Protein AF-A0A2A4M844-F1 (afdb_monomer_lite)

Sequence (176 aa):
MSLEDKLYPLLSLYDRLPQGARNFIGAAYRRLPRRIRHGRAYGEFRELAEASPSWSESDLREYQLRELRRTLVNAASYCPCYSRSFAKAGFRPDAMMSLDDFAGCPSLTKQDMQQHFNDLTSTGIADSQKLYITTGGSTGVPVGFHLQKGVSRPKERLEWGIPLPFDEDYVTYVWF

Secondary structure (DSSP, 8-state):
--HHHHHGGGHHHHHTS-HHHHHHHHHHHHHS-HHHHH-HHHHHHHHHHHHGGG--HHHHHHHHHHHHHHHHHHHHHH-HHHHHHHHHHT--GGG--SSGGGGGSPP--HHHHHHSHHHHS-TTS-GGGEEEEE---SSSPPPEEEEETTTHHHHTTS------S--TT-------

Foldseek 3Di:
DAPCVVCVVCVVVLVPDDPVVVVVVVVVLVPDDPCNHLHVQLVVLVVQQVCVVVDDPVRLQVVLLVVQLVLLVQQLVFAQVSVVQCVVLVNDSPPDPGPVSCVSRDDDDLVCQAVRVVSSAGPVDDPVQWDWDWDDDDPDDIGIHTAGPSNPVSNVVDDHDRDNPADPVDDDPSGD

pLDDT: mean 76.5, std 17.98, range [25.09, 96.25]

Radius of gyration: 19.44 Å; chains: 1; bounding box: 52×31×50 Å

Structure (mmCIF, N/CA/C/O backbone):
data_AF-A0A2A4M844-F1
#
_entry.id   AF-A0A2A4M844-F1
#
loop_
_atom_site.group_PDB
_atom_site.id
_atom_site.type_symbol
_atom_site.label_atom_id
_atom_site.label_alt_id
_atom_site.label_comp_id
_atom_site.label_asym_id
_atom_site.label_entity_id
_atom_site.label_seq_id
_atom_site.pdbx_PDB_ins_code
_atom_site.Cartn_x
_atom_site.Cartn_y
_atom_site.Cartn_z
_atom_site.occupancy
_atom_site.B_iso_or_equiv
_atom_site.auth_seq_id
_atom_site.auth_comp_id
_atom_site.auth_asym_id
_atom_site.auth_atom_id
_atom_site.pdbx_PDB_model_num
ATOM 1 N N . MET A 1 1 ? 6.116 -9.770 -10.777 1.00 54.16 1 MET A N 1
ATOM 2 C CA . MET A 1 1 ? 7.499 -9.250 -10.784 1.00 54.16 1 MET A CA 1
ATOM 3 C C . MET A 1 1 ? 7.686 -8.433 -12.049 1.00 54.16 1 MET A C 1
ATOM 5 O O . MET A 1 1 ? 7.393 -8.956 -13.123 1.00 54.16 1 MET A O 1
ATOM 9 N N . SER A 1 2 ? 8.060 -7.161 -11.919 1.00 62.81 2 SER A N 1
ATOM 10 C CA . SER A 1 2 ? 8.261 -6.274 -13.068 1.00 62.81 2 SER A CA 1
ATOM 11 C C . SER A 1 2 ? 9.518 -6.684 -13.842 1.00 62.81 2 SER A C 1
ATOM 13 O O . SER A 1 2 ? 10.437 -7.276 -13.271 1.00 62.81 2 SER A O 1
ATOM 15 N N . LEU A 1 3 ? 9.581 -6.378 -15.140 1.00 65.44 3 LEU A N 1
ATOM 16 C CA . LEU A 1 3 ? 10.804 -6.567 -15.925 1.00 65.44 3 LEU A CA 1
ATOM 17 C C . LEU A 1 3 ? 11.945 -5.696 -15.367 1.00 65.44 3 LEU A C 1
ATOM 19 O O . LEU A 1 3 ? 13.096 -6.118 -15.362 1.00 65.44 3 LEU A O 1
ATOM 23 N N . GLU A 1 4 ? 11.614 -4.538 -14.797 1.00 64.50 4 GLU A N 1
ATOM 24 C CA . GLU A 1 4 ? 12.573 -3.656 -14.124 1.00 64.50 4 GLU A CA 1
ATOM 25 C C . GLU A 1 4 ? 13.205 -4.305 -12.885 1.00 64.50 4 GLU A C 1
ATOM 27 O O . GLU A 1 4 ? 14.415 -4.203 -12.705 1.00 64.50 4 GLU A O 1
ATOM 32 N N . ASP A 1 5 ? 12.432 -5.049 -12.082 1.00 64.94 5 ASP A N 1
ATOM 33 C CA . ASP A 1 5 ? 12.955 -5.740 -10.891 1.00 64.94 5 ASP A CA 1
ATOM 34 C C . ASP A 1 5 ? 13.992 -6.813 -11.274 1.00 64.94 5 ASP A C 1
ATOM 36 O O . ASP A 1 5 ? 14.943 -7.060 -10.536 1.00 64.94 5 ASP A O 1
ATOM 40 N N . LYS A 1 6 ? 13.821 -7.440 -12.448 1.00 68.50 6 LYS A N 1
ATOM 41 C CA . LYS A 1 6 ? 14.745 -8.452 -12.983 1.00 68.50 6 LYS A CA 1
ATOM 42 C C . LYS A 1 6 ? 15.998 -7.846 -13.607 1.00 68.50 6 LYS A C 1
ATOM 44 O O . LYS A 1 6 ? 17.049 -8.476 -13.583 1.00 68.50 6 LYS A O 1
ATOM 49 N N . LEU A 1 7 ? 15.881 -6.655 -14.191 1.00 69.81 7 LEU A N 1
ATOM 50 C CA . LEU A 1 7 ? 16.996 -5.965 -14.839 1.00 69.81 7 LEU A CA 1
ATOM 51 C C . LEU A 1 7 ? 17.823 -5.120 -13.864 1.00 69.81 7 LEU A C 1
ATOM 53 O O . LEU A 1 7 ? 18.971 -4.818 -14.172 1.00 69.81 7 LEU A O 1
ATOM 57 N N . TYR A 1 8 ? 17.285 -4.773 -12.691 1.00 68.88 8 TYR A N 1
ATOM 58 C CA . TYR A 1 8 ? 17.979 -3.951 -11.695 1.00 68.88 8 TYR A CA 1
ATOM 59 C C . TYR A 1 8 ? 19.382 -4.468 -11.308 1.00 68.88 8 TYR A C 1
ATOM 61 O O . TYR A 1 8 ? 20.312 -3.663 -11.286 1.00 68.88 8 TYR A O 1
ATOM 69 N N . PRO A 1 9 ? 19.614 -5.781 -11.094 1.00 74.25 9 PRO A N 1
ATOM 70 C CA . PRO A 1 9 ? 20.959 -6.298 -10.815 1.00 74.25 9 PRO A CA 1
ATOM 71 C C . PRO A 1 9 ? 21.967 -6.081 -11.956 1.00 74.25 9 PRO A C 1
ATOM 73 O O . PRO A 1 9 ? 23.172 -6.090 -11.723 1.00 74.25 9 PRO A O 1
ATOM 76 N N . LEU A 1 10 ? 21.488 -5.880 -13.188 1.00 75.38 10 LEU A N 1
ATOM 77 C CA . LEU A 1 10 ? 22.305 -5.659 -14.384 1.00 75.38 10 LEU A CA 1
ATOM 78 C C . LEU A 1 10 ? 22.546 -4.170 -14.673 1.00 75.38 10 LEU A C 1
ATOM 80 O O . LEU A 1 10 ? 23.213 -3.844 -15.656 1.00 75.38 10 LEU A O 1
ATOM 84 N N . LEU A 1 11 ? 22.031 -3.262 -13.838 1.00 73.62 11 LEU A N 1
ATOM 85 C CA . LEU A 1 11 ? 22.146 -1.818 -14.052 1.00 73.62 11 LEU A CA 1
ATOM 86 C C . LEU A 1 11 ? 23.613 -1.368 -14.122 1.00 73.62 11 LEU A C 1
ATOM 88 O O . LEU A 1 11 ? 24.000 -0.647 -15.035 1.00 73.62 11 LEU A O 1
ATOM 92 N N . SER A 1 12 ? 24.457 -1.904 -13.238 1.00 73.31 12 SER A N 1
ATOM 93 C CA . SER A 1 12 ? 25.895 -1.609 -13.215 1.00 73.31 12 SER A CA 1
ATOM 94 C C . SER A 1 12 ? 26.631 -2.068 -14.479 1.00 73.31 12 SER A C 1
ATOM 96 O O . SER A 1 12 ? 27.645 -1.479 -14.853 1.00 73.31 12 SER A O 1
ATOM 98 N N . LEU A 1 13 ? 26.129 -3.108 -15.152 1.00 76.00 13 LEU A N 1
ATOM 99 C CA . LEU A 1 13 ? 26.657 -3.579 -16.429 1.00 76.00 13 LEU A CA 1
ATOM 100 C C . LEU A 1 13 ? 26.171 -2.691 -17.579 1.00 76.00 13 LEU A C 1
ATOM 102 O O . LEU A 1 13 ? 26.962 -2.352 -18.454 1.00 76.00 13 LEU A O 1
ATOM 106 N N . TYR A 1 14 ? 24.902 -2.274 -17.550 1.00 74.56 14 TYR A N 1
ATOM 107 C CA . TYR A 1 14 ? 24.332 -1.328 -18.511 1.00 74.56 14 TYR A CA 1
ATOM 108 C C . TYR A 1 14 ? 25.058 0.025 -18.492 1.00 74.56 14 TYR A C 1
ATOM 110 O O . TYR A 1 14 ? 25.370 0.569 -19.553 1.00 74.56 14 TYR A O 1
ATOM 118 N N . ASP A 1 15 ? 25.395 0.539 -17.309 1.00 74.75 15 ASP A N 1
ATOM 119 C CA . ASP A 1 15 ? 26.059 1.839 -17.161 1.00 74.75 15 ASP A CA 1
ATOM 120 C C . ASP A 1 15 ? 27.475 1.863 -17.747 1.00 74.75 15 ASP A C 1
ATOM 122 O O . ASP A 1 15 ? 27.944 2.917 -18.182 1.00 74.75 15 ASP A O 1
ATOM 126 N N . ARG A 1 16 ? 28.128 0.697 -17.825 1.00 85.94 16 ARG A N 1
ATOM 127 C CA . ARG A 1 16 ? 29.465 0.515 -18.412 1.00 85.94 16 ARG A CA 1
ATOM 128 C C . ARG A 1 16 ? 29.454 0.399 -19.939 1.00 85.94 16 ARG A C 1
ATOM 130 O O . ARG A 1 16 ? 30.521 0.379 -20.547 1.00 85.94 16 ARG A O 1
ATOM 137 N N . LEU A 1 17 ? 28.283 0.297 -20.571 1.00 81.94 17 LEU A N 1
ATOM 138 C CA . LEU A 1 17 ? 28.188 0.153 -22.022 1.00 81.94 17 LEU A CA 1
ATOM 139 C C . LEU A 1 17 ? 28.458 1.481 -22.754 1.00 81.94 17 LEU A C 1
ATOM 141 O O . LEU A 1 17 ? 28.050 2.546 -22.281 1.00 81.94 17 LEU A O 1
ATOM 145 N N . PRO A 1 18 ? 29.055 1.435 -23.963 1.00 90.62 18 PRO A N 1
ATOM 146 C CA . PRO A 1 18 ? 29.170 2.603 -24.831 1.00 90.62 18 PRO A CA 1
ATOM 147 C C . PRO A 1 18 ? 27.806 3.243 -25.125 1.00 90.62 18 PRO A C 1
ATOM 149 O O . PRO A 1 18 ? 26.787 2.553 -25.224 1.00 90.62 18 PRO A O 1
ATOM 152 N N . GLN A 1 19 ? 27.781 4.561 -25.353 1.00 77.25 19 GLN A N 1
ATOM 153 C CA . GLN A 1 19 ? 26.535 5.318 -25.542 1.00 77.25 19 GLN A CA 1
ATOM 154 C C . GLN A 1 19 ? 25.629 4.742 -26.645 1.00 77.25 19 GLN A C 1
ATOM 156 O O . GLN A 1 19 ? 24.413 4.694 -26.471 1.00 77.25 19 GLN A O 1
ATOM 161 N N . GLY A 1 20 ? 26.201 4.256 -27.752 1.00 80.31 20 GLY A N 1
ATOM 162 C CA . GLY A 1 20 ? 25.438 3.634 -28.840 1.00 80.31 20 GLY A CA 1
ATOM 163 C C . GLY A 1 20 ? 24.689 2.369 -28.407 1.00 80.31 20 GLY A C 1
ATOM 164 O O . GLY A 1 20 ? 23.512 2.208 -28.731 1.00 80.31 20 GLY A O 1
ATOM 165 N N . ALA A 1 21 ? 25.329 1.517 -27.602 1.00 76.94 21 ALA A N 1
ATOM 166 C CA . ALA A 1 21 ? 24.709 0.312 -27.057 1.00 76.94 21 ALA A CA 1
ATOM 167 C C . ALA A 1 21 ? 23.598 0.657 -26.052 1.00 76.94 21 ALA A C 1
ATOM 169 O O . ALA A 1 21 ? 22.510 0.086 -26.124 1.00 76.94 21 ALA A O 1
ATOM 170 N N . ARG A 1 22 ? 23.816 1.657 -25.184 1.00 70.12 22 ARG A N 1
ATOM 171 C CA . ARG A 1 22 ? 22.774 2.167 -24.272 1.00 70.12 22 ARG A CA 1
ATOM 172 C C . ARG A 1 22 ? 21.563 2.709 -25.034 1.00 70.12 22 ARG A C 1
ATOM 174 O O . ARG A 1 22 ? 20.428 2.365 -24.714 1.00 70.12 22 ARG A O 1
ATOM 181 N N . ASN A 1 23 ? 21.795 3.483 -26.095 1.00 72.12 23 ASN A N 1
ATOM 182 C CA . ASN A 1 23 ? 20.732 4.022 -26.945 1.00 72.12 23 ASN A CA 1
ATOM 183 C C . ASN A 1 23 ? 19.937 2.912 -27.648 1.00 72.12 23 ASN A C 1
ATOM 185 O O . ASN A 1 23 ? 18.708 2.983 -27.702 1.00 72.12 23 ASN A O 1
ATOM 189 N N . PHE A 1 24 ? 20.619 1.880 -28.152 1.00 76.19 24 PHE A N 1
ATOM 190 C CA . PHE A 1 24 ? 19.984 0.728 -28.789 1.00 76.19 24 PHE A CA 1
ATOM 191 C C . PHE A 1 24 ? 19.127 -0.072 -27.801 1.00 76.19 24 PHE A C 1
ATOM 193 O O . PHE A 1 24 ? 17.949 -0.315 -28.067 1.00 76.19 24 PHE A O 1
ATOM 200 N N . ILE A 1 25 ? 19.678 -0.406 -26.629 1.00 73.69 25 ILE A N 1
ATOM 201 C CA . ILE A 1 25 ? 18.956 -1.113 -25.561 1.00 73.69 25 ILE A CA 1
ATOM 202 C C . ILE A 1 25 ? 17.749 -0.290 -25.101 1.00 73.69 25 ILE A C 1
ATOM 204 O O . ILE A 1 25 ? 16.644 -0.821 -25.010 1.00 73.69 25 ILE A O 1
ATOM 208 N N . GLY A 1 26 ? 17.916 1.018 -24.889 1.00 71.62 26 GLY A N 1
ATOM 209 C CA . GLY A 1 26 ? 16.819 1.918 -24.533 1.00 71.62 26 GLY A CA 1
ATOM 210 C C . GLY A 1 26 ? 15.735 1.993 -25.615 1.00 71.62 26 GLY A C 1
ATOM 211 O O . GLY A 1 26 ? 14.543 1.980 -25.306 1.00 71.62 26 GLY A O 1
ATOM 212 N N . ALA A 1 27 ? 16.116 2.020 -26.895 1.00 70.50 27 ALA A N 1
ATOM 213 C CA . ALA A 1 27 ? 15.171 2.002 -28.010 1.00 70.50 27 ALA A CA 1
ATOM 214 C C . ALA A 1 27 ? 14.405 0.673 -28.107 1.00 70.50 27 ALA A C 1
ATOM 216 O O . ALA A 1 27 ? 13.193 0.686 -28.324 1.00 70.50 27 ALA A O 1
ATOM 217 N N . ALA A 1 28 ? 15.079 -0.460 -27.902 1.00 73.62 28 ALA A N 1
ATOM 218 C CA . ALA A 1 28 ? 14.447 -1.775 -27.838 1.00 73.62 28 ALA A CA 1
ATOM 219 C C . ALA A 1 28 ? 13.491 -1.879 -26.635 1.00 73.62 28 ALA A C 1
ATOM 221 O O . ALA A 1 28 ? 12.338 -2.277 -26.791 1.00 73.62 28 ALA A O 1
ATOM 222 N N . TYR A 1 29 ? 13.915 -1.413 -25.458 1.00 72.31 29 TYR A N 1
ATOM 223 C CA . TYR A 1 29 ? 13.095 -1.376 -24.246 1.00 72.31 29 TYR A CA 1
ATOM 224 C C . TYR A 1 29 ? 11.822 -0.533 -24.420 1.00 72.31 29 TYR A C 1
ATOM 226 O O . TYR A 1 29 ? 10.739 -0.929 -23.977 1.00 72.31 29 TYR A O 1
ATOM 234 N N . ARG A 1 30 ? 11.912 0.607 -25.122 1.00 72.50 30 ARG A N 1
ATOM 235 C CA . ARG A 1 30 ? 10.756 1.466 -25.440 1.00 72.50 30 ARG A CA 1
ATOM 236 C C . ARG A 1 30 ? 9.716 0.788 -26.334 1.00 72.50 30 ARG A C 1
ATOM 238 O O . ARG A 1 30 ? 8.535 1.107 -26.201 1.00 72.50 30 ARG A O 1
ATOM 245 N N . ARG A 1 31 ? 10.125 -0.160 -27.183 1.00 77.31 31 ARG A N 1
ATOM 246 C CA . ARG A 1 31 ? 9.217 -0.938 -28.043 1.00 77.31 31 ARG A CA 1
ATOM 247 C C . ARG A 1 31 ? 8.480 -2.055 -27.304 1.00 77.31 31 ARG A C 1
ATOM 249 O O . ARG A 1 31 ? 7.474 -2.541 -27.811 1.00 77.31 31 ARG A O 1
ATOM 256 N N . LEU A 1 32 ? 8.937 -2.451 -26.115 1.00 71.06 32 LEU A N 1
ATOM 257 C CA . LEU A 1 32 ? 8.240 -3.464 -25.324 1.00 71.06 32 LEU A CA 1
ATOM 258 C C . LEU A 1 32 ? 6.856 -2.957 -24.872 1.00 71.06 32 LEU A C 1
ATOM 260 O O . LEU A 1 32 ? 6.759 -1.831 -24.372 1.00 71.06 32 LEU A O 1
ATOM 264 N N . PRO A 1 33 ? 5.792 -3.777 -24.981 1.00 75.94 33 PRO A N 1
ATOM 265 C CA . PRO A 1 33 ? 4.467 -3.442 -24.472 1.00 75.94 33 PRO A CA 1
ATOM 266 C C . PRO A 1 33 ? 4.492 -3.004 -23.000 1.00 75.94 33 PRO A C 1
ATOM 268 O O . PRO A 1 33 ? 5.143 -3.635 -22.164 1.00 75.94 33 PRO A O 1
ATOM 271 N N . ARG A 1 34 ? 3.715 -1.965 -22.652 1.00 66.62 34 ARG A N 1
ATOM 272 C CA . ARG A 1 34 ? 3.640 -1.418 -21.279 1.00 66.62 34 ARG A CA 1
ATOM 273 C C . ARG A 1 34 ? 3.303 -2.482 -20.224 1.00 66.62 34 ARG A C 1
ATOM 275 O O . ARG A 1 34 ? 3.863 -2.447 -19.134 1.00 66.62 34 ARG A O 1
ATOM 282 N N . ARG A 1 35 ? 2.468 -3.469 -20.576 1.00 64.25 35 ARG A N 1
ATOM 283 C CA . ARG A 1 35 ? 2.108 -4.616 -19.715 1.00 64.25 35 ARG A CA 1
ATOM 284 C C . ARG A 1 35 ? 3.323 -5.461 -19.306 1.00 64.25 35 ARG A C 1
ATOM 286 O O . ARG A 1 35 ? 3.390 -5.939 -18.181 1.00 64.25 35 ARG A O 1
ATOM 293 N N . ILE A 1 36 ? 4.298 -5.626 -20.201 1.00 67.81 36 ILE A N 1
ATOM 294 C CA . ILE A 1 36 ? 5.533 -6.377 -19.928 1.00 67.81 36 ILE A CA 1
ATOM 295 C C . ILE A 1 36 ? 6.490 -5.522 -19.094 1.00 67.81 36 ILE A C 1
ATOM 297 O O . ILE A 1 36 ? 7.126 -6.014 -18.166 1.00 67.81 36 ILE A O 1
ATOM 301 N N . ARG A 1 37 ? 6.552 -4.223 -19.398 1.00 66.81 37 ARG A N 1
ATOM 302 C CA . ARG A 1 37 ? 7.442 -3.275 -18.726 1.00 66.81 37 ARG A CA 1
ATOM 303 C C . ARG A 1 37 ? 7.076 -3.039 -17.263 1.00 66.81 37 ARG A C 1
ATOM 305 O O . ARG A 1 37 ? 7.955 -3.023 -16.414 1.00 66.81 37 ARG A O 1
ATOM 312 N N . HIS A 1 38 ? 5.790 -2.849 -16.984 1.00 65.25 38 HIS A N 1
ATOM 313 C CA . HIS A 1 38 ? 5.295 -2.439 -15.668 1.00 65.25 38 HIS A CA 1
ATOM 314 C C . HIS A 1 38 ? 4.658 -3.590 -14.874 1.00 65.25 38 HIS A C 1
ATOM 316 O O . HIS A 1 38 ? 4.305 -3.416 -13.712 1.00 65.25 38 HIS A O 1
ATOM 322 N N . GLY A 1 39 ? 4.566 -4.783 -15.468 1.00 66.50 39 GLY A N 1
ATOM 323 C CA . GLY A 1 39 ? 4.044 -5.983 -14.822 1.00 66.50 39 GLY A CA 1
ATOM 324 C C . GLY A 1 39 ? 2.519 -6.113 -14.882 1.00 66.50 39 GLY A C 1
ATOM 325 O O . GLY A 1 39 ? 1.808 -5.269 -15.425 1.00 66.50 39 GLY A O 1
ATOM 326 N N . ARG A 1 40 ? 2.016 -7.218 -14.315 1.00 65.44 40 ARG A N 1
ATOM 327 C CA . ARG A 1 40 ? 0.604 -7.632 -14.401 1.00 65.44 40 ARG A CA 1
ATOM 328 C C . ARG A 1 40 ? -0.355 -6.633 -13.740 1.00 65.44 40 ARG A C 1
ATOM 330 O O . ARG A 1 40 ? -1.373 -6.311 -14.340 1.00 65.44 40 ARG A O 1
ATOM 337 N N . ALA A 1 41 ? 0.030 -6.086 -12.586 1.00 66.75 41 ALA A N 1
ATOM 338 C CA . ALA A 1 41 ? -0.773 -5.125 -11.828 1.00 66.75 41 ALA A CA 1
ATOM 339 C C . ALA A 1 41 ? -1.004 -3.795 -12.575 1.00 66.75 41 ALA A C 1
ATOM 341 O O . ALA A 1 41 ? -2.015 -3.136 -12.366 1.00 66.75 41 ALA A O 1
ATOM 342 N N . TYR A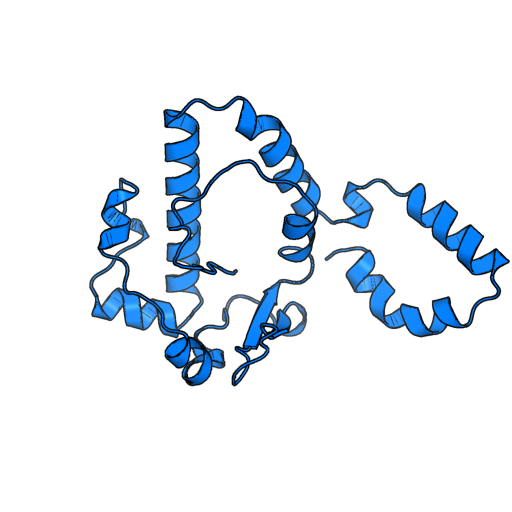 1 42 ? -0.114 -3.405 -13.499 1.00 70.06 42 TYR A N 1
ATOM 343 C CA . TYR A 1 42 ? -0.288 -2.172 -14.279 1.00 70.06 42 TYR A CA 1
ATOM 344 C C . TYR A 1 42 ? -1.551 -2.193 -15.149 1.00 70.06 42 TYR A C 1
ATOM 346 O O . TYR A 1 42 ? -2.176 -1.157 -15.345 1.00 70.06 42 TYR A O 1
ATOM 354 N N . GLY A 1 43 ? -1.923 -3.360 -15.689 1.00 71.12 43 GLY A N 1
ATOM 355 C CA . GLY A 1 43 ? -3.132 -3.485 -16.505 1.00 71.12 43 GLY A CA 1
ATOM 356 C C . GLY A 1 43 ? -4.392 -3.180 -15.701 1.00 71.12 43 GLY A C 1
ATOM 357 O O . GLY A 1 43 ? -5.205 -2.381 -16.151 1.00 71.12 43 GLY A O 1
ATOM 358 N N . GLU A 1 44 ? -4.480 -3.769 -14.508 1.00 72.75 44 GLU A N 1
ATOM 359 C CA . GLU A 1 44 ? -5.597 -3.611 -13.570 1.00 72.75 44 GLU A CA 1
ATOM 360 C C . GLU A 1 44 ? -5.724 -2.155 -13.099 1.00 72.75 44 GLU A C 1
ATOM 362 O O . GLU A 1 44 ? -6.794 -1.564 -13.208 1.00 72.75 44 GLU A O 1
ATOM 367 N N . PHE A 1 45 ? -4.623 -1.528 -12.662 1.00 72.06 45 PHE A N 1
ATOM 368 C CA . PHE A 1 45 ? -4.661 -0.128 -12.221 1.00 72.06 45 PHE A CA 1
ATOM 369 C C . PHE A 1 45 ? -4.969 0.855 -13.351 1.00 72.06 45 PHE A C 1
ATOM 371 O O . PHE A 1 45 ? -5.613 1.872 -13.115 1.00 72.06 45 PHE A O 1
ATOM 378 N N . ARG A 1 46 ? -4.516 0.573 -14.576 1.00 76.50 46 ARG A N 1
ATOM 379 C CA . ARG A 1 46 ? -4.821 1.420 -15.731 1.00 76.50 46 ARG A CA 1
ATOM 380 C C . ARG A 1 46 ? -6.302 1.355 -16.089 1.00 76.50 46 ARG A C 1
ATOM 382 O O . ARG A 1 46 ? -6.901 2.393 -16.311 1.00 76.50 46 ARG A O 1
ATOM 389 N N . GLU A 1 47 ? -6.870 0.155 -16.149 1.00 79.12 47 GLU A N 1
ATOM 390 C CA . GLU A 1 47 ? -8.296 -0.030 -16.437 1.00 79.12 47 GLU A CA 1
ATOM 391 C C . GLU A 1 47 ? -9.162 0.663 -15.382 1.00 79.12 47 GLU A C 1
ATOM 393 O O . GLU A 1 47 ? -10.101 1.375 -15.722 1.00 79.12 47 GLU A O 1
ATOM 398 N N . LEU A 1 48 ? -8.770 0.553 -14.111 1.00 79.56 48 LEU A N 1
ATOM 399 C CA . LEU A 1 48 ? -9.395 1.292 -13.024 1.00 79.56 48 LEU A CA 1
ATOM 400 C C . LEU A 1 48 ? -9.299 2.814 -13.218 1.00 79.56 48 LEU A C 1
ATOM 402 O O . LEU A 1 48 ? -10.308 3.495 -13.092 1.00 79.56 48 LEU A O 1
ATOM 406 N N . ALA A 1 49 ? -8.111 3.345 -13.526 1.00 77.44 49 ALA A N 1
ATOM 407 C CA . ALA A 1 49 ? -7.895 4.783 -13.707 1.00 77.44 49 ALA A CA 1
ATOM 408 C C . ALA A 1 49 ? -8.632 5.354 -14.932 1.00 77.44 49 ALA A C 1
ATOM 410 O O . ALA A 1 49 ? -9.054 6.505 -14.913 1.00 77.44 49 ALA A O 1
ATOM 411 N N . GLU A 1 50 ? -8.795 4.557 -15.990 1.00 80.69 50 GLU A N 1
ATOM 412 C CA . GLU A 1 50 ? -9.568 4.926 -17.180 1.00 80.69 50 GLU A CA 1
ATOM 413 C C . GLU A 1 50 ? -11.084 4.872 -16.911 1.00 80.69 50 GLU A C 1
ATOM 415 O O . GLU A 1 50 ? -11.822 5.718 -17.412 1.00 80.69 50 GLU A O 1
ATOM 420 N N . ALA A 1 51 ? -11.556 3.911 -16.108 1.00 81.81 51 ALA A N 1
ATOM 421 C CA . ALA A 1 51 ? -12.979 3.729 -15.820 1.00 81.81 51 ALA A CA 1
ATOM 422 C C . ALA A 1 51 ? -13.505 4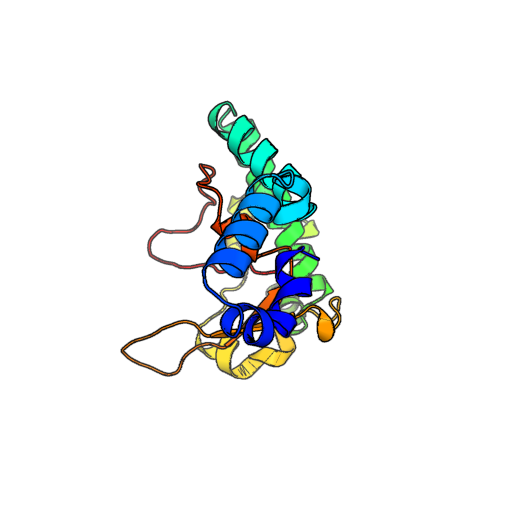.657 -14.712 1.00 81.81 51 ALA A C 1
ATOM 424 O O . ALA A 1 51 ? -14.622 5.168 -14.820 1.00 81.81 51 ALA A O 1
ATOM 425 N N . SER A 1 52 ? -12.716 4.899 -13.660 1.00 82.00 52 SER A N 1
ATOM 426 C CA . SER A 1 52 ? -13.176 5.586 -12.447 1.00 82.00 52 SER A CA 1
ATOM 427 C C . SER A 1 52 ? -13.749 6.993 -12.645 1.00 82.00 52 SER A C 1
ATOM 429 O O . SER A 1 52 ? -14.683 7.328 -11.922 1.00 82.00 52 SER A O 1
ATOM 431 N N . PRO A 1 53 ? -13.279 7.828 -13.598 1.00 84.38 53 PRO A N 1
ATOM 432 C CA . PRO A 1 53 ? -13.857 9.157 -13.812 1.00 84.38 53 PRO A CA 1
ATOM 433 C C . PRO A 1 53 ? -15.316 9.133 -14.286 1.00 84.38 53 PRO A C 1
ATOM 435 O O . PRO A 1 53 ? -15.999 10.147 -14.205 1.00 84.38 53 PRO A O 1
ATOM 438 N N . SER A 1 54 ? -15.784 7.995 -14.808 1.00 88.44 54 SER A N 1
ATOM 439 C CA . SER A 1 54 ? -17.158 7.817 -15.292 1.00 88.44 54 SER A CA 1
ATOM 440 C C . SER A 1 54 ? -18.109 7.218 -14.252 1.00 88.44 54 SER A C 1
ATOM 442 O O . SER A 1 54 ? -19.285 7.015 -14.546 1.00 88.44 54 SER A O 1
ATOM 444 N N . TRP A 1 55 ? -17.611 6.899 -13.057 1.00 88.00 55 TRP A N 1
ATOM 445 C CA . TRP A 1 55 ? -18.399 6.244 -12.020 1.00 88.00 55 TRP A CA 1
ATOM 446 C C . TRP A 1 55 ? -19.383 7.197 -11.354 1.00 88.00 55 TRP A C 1
ATOM 448 O O . TRP A 1 55 ? -19.085 8.370 -11.124 1.00 88.00 55 TRP A O 1
ATOM 458 N N . SER A 1 56 ? -20.552 6.665 -10.998 1.00 92.69 56 SER A N 1
ATOM 459 C CA . SER A 1 56 ? -21.471 7.380 -10.121 1.00 92.69 56 SER A CA 1
ATOM 460 C C . SER A 1 56 ? -20.906 7.458 -8.700 1.00 92.69 56 SER A C 1
ATOM 462 O O . SER A 1 56 ? -20.021 6.693 -8.308 1.00 92.69 56 SER A O 1
ATOM 464 N N . GLU A 1 57 ? -21.450 8.362 -7.889 1.00 89.25 57 GLU A N 1
ATOM 465 C CA . GLU A 1 57 ? -21.079 8.469 -6.475 1.00 89.25 57 GLU A CA 1
ATOM 466 C C . GLU A 1 57 ? -21.329 7.155 -5.714 1.00 89.25 57 GLU A C 1
ATOM 468 O O . GLU A 1 57 ? -20.520 6.765 -4.871 1.00 89.25 57 GLU A O 1
ATOM 473 N N . SER A 1 58 ? -22.410 6.436 -6.041 1.00 90.94 58 SER A N 1
ATOM 474 C CA . SER A 1 58 ? -22.705 5.130 -5.445 1.00 90.94 58 SER A CA 1
ATOM 475 C C . SER A 1 58 ? -21.685 4.066 -5.839 1.00 90.94 58 SER A C 1
ATOM 477 O O . SER A 1 58 ? -21.219 3.338 -4.964 1.00 90.94 58 SER A O 1
ATOM 479 N N . ASP A 1 59 ? -21.285 4.015 -7.114 1.00 89.50 59 ASP A N 1
ATOM 480 C CA . ASP A 1 59 ? -20.278 3.054 -7.587 1.00 89.50 59 ASP A CA 1
ATOM 481 C C . ASP A 1 59 ? -18.921 3.320 -6.922 1.00 89.50 59 ASP A C 1
ATOM 483 O O . ASP A 1 59 ? -18.222 2.397 -6.496 1.00 89.50 59 ASP A O 1
ATOM 487 N N . LEU A 1 60 ? -18.559 4.600 -6.782 1.00 88.00 60 LEU A N 1
ATOM 488 C CA . LEU A 1 60 ? -17.326 5.017 -6.127 1.00 88.00 60 LEU A CA 1
ATOM 489 C C . LEU A 1 60 ? -17.328 4.647 -4.637 1.00 88.00 60 LEU A C 1
ATOM 491 O O . LEU A 1 60 ? -16.340 4.092 -4.153 1.00 88.00 60 LEU A O 1
ATOM 495 N N . ARG A 1 61 ? -18.439 4.875 -3.923 1.00 87.38 61 ARG A N 1
ATOM 496 C CA . ARG A 1 61 ? -18.589 4.474 -2.513 1.00 87.38 61 ARG A CA 1
ATOM 497 C C . ARG A 1 61 ? -18.522 2.963 -2.324 1.00 87.38 61 ARG A C 1
ATOM 499 O O . ARG A 1 61 ? -17.837 2.495 -1.415 1.00 87.38 61 ARG A O 1
ATOM 506 N N . GLU A 1 62 ? -19.195 2.193 -3.177 1.00 91.25 62 GLU A N 1
ATOM 507 C CA . GLU A 1 62 ? -19.145 0.729 -3.124 1.00 91.25 62 GLU A CA 1
ATOM 508 C C . GLU A 1 62 ? -17.716 0.223 -3.353 1.00 91.25 62 GLU A C 1
ATOM 510 O O . GLU A 1 62 ? -17.217 -0.625 -2.606 1.00 91.25 62 GLU A O 1
ATOM 515 N N . TYR A 1 63 ? -17.026 0.791 -4.345 1.00 88.88 63 TYR A N 1
ATOM 516 C CA . TYR A 1 63 ? -15.633 0.472 -4.622 1.00 88.88 63 TYR A CA 1
ATOM 517 C C . TYR A 1 63 ? -14.725 0.786 -3.426 1.00 88.88 63 TYR A C 1
ATOM 519 O O . TYR A 1 63 ? -13.964 -0.081 -2.992 1.00 88.88 63 TYR A O 1
ATOM 527 N N . GLN A 1 64 ? -14.818 1.996 -2.863 1.00 87.56 64 GLN A N 1
ATOM 528 C CA . GLN A 1 64 ? -14.038 2.406 -1.692 1.00 87.56 64 GLN A CA 1
ATOM 529 C C . GLN A 1 64 ? -14.266 1.461 -0.511 1.00 87.56 64 GLN A C 1
ATOM 531 O O . GLN A 1 64 ? -13.297 0.991 0.083 1.00 87.56 64 GLN A O 1
ATOM 536 N N . LEU A 1 65 ? -15.526 1.139 -0.197 1.00 91.50 65 LEU A N 1
ATOM 537 C CA . LEU A 1 65 ? -15.872 0.234 0.897 1.00 91.50 65 LEU A CA 1
ATOM 538 C C . LEU A 1 65 ? -15.289 -1.161 0.670 1.00 91.50 65 LEU A C 1
ATOM 540 O O . LEU A 1 65 ? -14.678 -1.731 1.574 1.00 91.50 65 LEU A O 1
ATOM 544 N N . ARG A 1 66 ? -15.441 -1.712 -0.539 1.00 91.38 66 ARG A N 1
ATOM 545 C CA . ARG A 1 66 ? -14.916 -3.036 -0.887 1.00 91.38 66 ARG A CA 1
ATOM 546 C C . ARG A 1 66 ? -13.399 -3.095 -0.743 1.00 91.38 66 ARG A C 1
ATOM 548 O O . ARG A 1 66 ? -12.877 -4.034 -0.139 1.00 91.38 66 ARG A O 1
ATOM 555 N N . GLU A 1 67 ? -12.691 -2.114 -1.292 1.00 87.12 67 GLU A N 1
ATOM 556 C CA . GLU A 1 67 ? -11.230 -2.080 -1.245 1.00 87.12 67 GLU A CA 1
ATOM 557 C C . GLU A 1 67 ? -10.713 -1.819 0.173 1.00 87.12 67 GLU A C 1
ATOM 559 O O . GLU A 1 67 ? -9.779 -2.497 0.608 1.00 87.12 67 GLU A O 1
ATOM 564 N N . LEU A 1 68 ? -11.342 -0.912 0.927 1.00 90.38 68 LEU A N 1
ATOM 565 C CA . LEU A 1 68 ? -11.017 -0.658 2.331 1.00 90.38 68 LEU A CA 1
ATOM 566 C C . LEU A 1 68 ? -11.204 -1.928 3.166 1.00 90.38 68 LEU A C 1
ATOM 568 O O . LEU A 1 68 ? -10.269 -2.362 3.839 1.00 90.38 68 LEU A O 1
ATOM 572 N N . ARG A 1 69 ? -12.365 -2.584 3.041 1.00 92.75 69 ARG A N 1
ATOM 573 C CA . ARG A 1 69 ? -12.668 -3.850 3.719 1.00 92.75 69 ARG A CA 1
ATOM 574 C C . ARG A 1 69 ? -11.623 -4.912 3.398 1.00 92.75 69 ARG A C 1
ATOM 576 O O . ARG A 1 69 ? -11.042 -5.499 4.309 1.00 92.75 69 ARG A O 1
ATOM 583 N N . ARG A 1 70 ? -11.331 -5.131 2.110 1.00 89.00 70 ARG A N 1
ATOM 584 C CA . ARG A 1 70 ? -10.311 -6.094 1.663 1.00 89.00 70 ARG A CA 1
ATOM 585 C C . ARG A 1 70 ? -8.948 -5.787 2.278 1.00 89.00 70 ARG A C 1
ATOM 587 O O . ARG A 1 70 ? -8.232 -6.699 2.686 1.00 89.00 70 ARG A O 1
ATOM 594 N N . THR A 1 71 ? -8.595 -4.507 2.350 1.00 90.75 71 THR A N 1
ATOM 595 C CA . THR A 1 71 ? -7.316 -4.072 2.903 1.00 90.75 71 THR A CA 1
ATOM 596 C C . THR A 1 71 ? -7.212 -4.355 4.394 1.00 90.75 71 THR A C 1
ATOM 598 O O . THR A 1 71 ? -6.244 -4.973 4.836 1.00 90.75 71 THR A O 1
ATOM 601 N N . LEU A 1 72 ? -8.228 -3.973 5.163 1.00 92.88 72 LEU A N 1
ATOM 602 C CA . LEU A 1 72 ? -8.250 -4.172 6.609 1.00 92.88 72 LEU A CA 1
ATOM 603 C C . LEU A 1 72 ? -8.326 -5.658 6.982 1.00 92.88 72 LEU A C 1
ATOM 605 O O . LEU A 1 72 ? -7.651 -6.084 7.915 1.00 92.88 72 LEU A O 1
ATOM 609 N N . VAL A 1 73 ? -9.070 -6.472 6.224 1.00 92.94 73 VAL A N 1
ATOM 610 C CA . VAL A 1 73 ? -9.095 -7.935 6.405 1.00 92.94 73 VAL A CA 1
ATOM 611 C C . VAL A 1 73 ? -7.713 -8.544 6.163 1.00 92.94 73 VAL A C 1
ATOM 613 O O . VAL A 1 73 ? -7.254 -9.362 6.962 1.00 92.94 73 VAL A O 1
ATOM 616 N N . ASN A 1 74 ? -7.011 -8.126 5.106 1.00 90.56 74 ASN A N 1
ATOM 617 C CA . ASN A 1 74 ? -5.646 -8.588 4.850 1.00 90.56 74 ASN A CA 1
ATOM 618 C C . ASN A 1 74 ? -4.686 -8.158 5.966 1.00 90.56 74 ASN A C 1
ATOM 620 O O . ASN A 1 74 ? -3.898 -8.978 6.434 1.00 90.56 74 ASN A O 1
ATOM 624 N N . ALA A 1 75 ? -4.782 -6.913 6.437 1.00 90.88 75 ALA A N 1
ATOM 625 C CA . ALA A 1 75 ? -3.982 -6.424 7.556 1.00 90.88 75 ALA A CA 1
ATOM 626 C C . ALA A 1 75 ? -4.229 -7.251 8.830 1.00 90.88 75 ALA A C 1
ATOM 628 O O . ALA A 1 75 ? -3.281 -7.710 9.463 1.00 90.88 75 ALA A O 1
ATOM 629 N N . ALA A 1 76 ? -5.492 -7.527 9.162 1.00 93.00 76 ALA A N 1
ATOM 630 C CA . ALA A 1 76 ? -5.867 -8.356 10.307 1.00 93.00 76 ALA A CA 1
ATOM 631 C C . ALA A 1 76 ? -5.361 -9.805 10.195 1.00 93.00 76 ALA A C 1
ATOM 633 O O . ALA A 1 76 ? -5.042 -10.428 11.207 1.00 93.00 76 ALA A O 1
ATOM 634 N N . SER A 1 77 ? -5.293 -10.335 8.970 1.00 92.06 77 SER A N 1
ATOM 635 C CA . SER A 1 77 ? -4.915 -11.727 8.700 1.00 92.06 77 SER A CA 1
ATOM 636 C C . SER A 1 77 ? -3.403 -11.941 8.680 1.00 92.06 77 SER A C 1
ATOM 638 O O . SER A 1 77 ? -2.926 -12.982 9.126 1.00 92.06 77 SER A O 1
ATOM 640 N N . TYR A 1 78 ? -2.644 -10.972 8.160 1.00 92.75 78 TYR A N 1
ATOM 641 C CA . TYR A 1 78 ? -1.221 -11.157 7.858 1.00 92.75 78 TYR A CA 1
ATOM 642 C C . TYR A 1 78 ? -0.276 -10.249 8.647 1.00 92.75 78 TYR A C 1
ATOM 644 O O . TYR A 1 78 ? 0.927 -10.501 8.627 1.00 92.75 78 TYR A O 1
ATOM 652 N N . CYS A 1 79 ? -0.774 -9.240 9.367 1.00 94.19 79 CYS A N 1
ATOM 653 C CA . CYS A 1 79 ? 0.057 -8.334 10.161 1.00 94.19 79 CYS A CA 1
ATOM 654 C C . CYS A 1 79 ? -0.280 -8.466 11.660 1.00 94.19 79 CYS A C 1
ATOM 656 O O . CYS A 1 79 ? -1.331 -7.986 12.100 1.00 94.19 79 CYS A O 1
ATOM 658 N N . PRO A 1 80 ? 0.603 -9.080 12.475 1.00 93.94 80 PRO A N 1
ATOM 659 C CA . PRO A 1 80 ? 0.371 -9.281 13.907 1.00 93.94 80 PRO A CA 1
ATOM 660 C C . PRO A 1 80 ? -0.018 -8.016 14.684 1.00 93.94 80 PRO A C 1
ATOM 662 O O . PRO A 1 80 ? -0.860 -8.082 15.580 1.00 93.94 80 PRO A O 1
ATOM 665 N N . CYS A 1 81 ? 0.553 -6.858 14.340 1.00 93.12 81 CYS A N 1
ATOM 666 C CA . CYS A 1 81 ? 0.229 -5.585 14.983 1.00 93.12 81 CYS A CA 1
ATOM 667 C C . CYS A 1 81 ? -1.249 -5.205 14.781 1.00 93.12 81 CYS A C 1
ATOM 669 O O . CYS A 1 81 ? -1.952 -4.933 15.757 1.00 93.12 81 CYS A O 1
ATOM 671 N N . TYR A 1 82 ? -1.747 -5.272 13.541 1.00 94.38 82 TYR A N 1
ATOM 672 C CA . TYR A 1 82 ? -3.145 -4.970 13.219 1.00 94.38 82 TYR A CA 1
ATOM 673 C C . TYR A 1 82 ? -4.106 -5.994 13.814 1.00 94.38 82 TYR A C 1
ATOM 675 O O . TYR A 1 82 ? -5.108 -5.601 14.401 1.00 94.38 82 TYR A O 1
ATOM 683 N N . SER A 1 83 ? -3.771 -7.286 13.743 1.00 94.00 83 SER A N 1
ATOM 684 C CA . SER A 1 83 ? -4.566 -8.352 14.361 1.00 94.00 83 SER A CA 1
ATOM 685 C C . SER A 1 83 ? -4.826 -8.080 15.849 1.00 94.00 83 SER A C 1
ATOM 687 O O . SER A 1 83 ? -5.974 -8.067 16.295 1.00 94.00 83 SER A O 1
ATOM 689 N N . ARG A 1 84 ? -3.772 -7.753 16.614 1.00 95.25 84 ARG A N 1
ATOM 690 C CA . ARG A 1 84 ? -3.895 -7.405 18.039 1.00 95.25 84 ARG A CA 1
ATOM 691 C C . ARG A 1 84 ? -4.648 -6.095 18.261 1.00 95.25 84 ARG A C 1
ATOM 693 O O . ARG A 1 84 ? -5.469 -6.028 19.172 1.00 95.25 84 ARG A O 1
ATOM 700 N N . SER A 1 85 ? -4.369 -5.067 17.458 1.00 94.69 85 SER A N 1
ATOM 701 C CA . SER A 1 85 ? -5.011 -3.753 17.591 1.00 94.69 85 SER A CA 1
ATOM 702 C C . SER A 1 85 ? -6.523 -3.843 17.363 1.00 94.69 85 SER A C 1
ATOM 704 O O . SER A 1 85 ? -7.309 -3.393 18.195 1.00 94.69 85 SER A O 1
ATOM 706 N N . PHE A 1 86 ? -6.939 -4.525 16.294 1.00 96.25 86 PHE A N 1
ATOM 707 C CA . PHE A 1 86 ? -8.347 -4.720 15.954 1.00 96.25 86 PHE A CA 1
ATOM 708 C C . PHE A 1 86 ? -9.062 -5.595 16.981 1.00 96.25 86 PHE A C 1
ATOM 710 O O . PHE A 1 86 ? -10.134 -5.220 17.449 1.00 96.25 86 PHE A O 1
ATOM 717 N N . ALA A 1 87 ? -8.441 -6.699 17.413 1.00 95.88 87 ALA A N 1
ATOM 718 C CA . ALA A 1 87 ? -9.002 -7.555 18.457 1.00 95.88 87 ALA A CA 1
ATOM 719 C C . ALA A 1 87 ? -9.206 -6.796 19.779 1.00 95.88 87 ALA A C 1
ATOM 721 O O . ALA A 1 87 ? -10.261 -6.915 20.398 1.00 95.88 87 ALA A O 1
ATOM 722 N N . LYS A 1 88 ? -8.233 -5.970 20.188 1.00 96.19 88 LYS A N 1
ATOM 723 C CA . LYS A 1 88 ? -8.328 -5.136 21.396 1.00 96.19 88 LYS A CA 1
ATOM 724 C C . LYS A 1 88 ? -9.445 -4.093 21.296 1.00 96.19 88 LYS A C 1
ATOM 726 O O . LYS A 1 88 ? -10.100 -3.820 22.296 1.00 96.19 88 LYS A O 1
ATOM 731 N N . ALA A 1 89 ? -9.647 -3.517 20.114 1.00 94.94 89 ALA A N 1
ATOM 732 C CA . ALA A 1 89 ? -10.698 -2.536 19.856 1.00 94.94 89 ALA A CA 1
ATOM 733 C C . ALA A 1 89 ? -12.082 -3.168 19.604 1.00 94.94 89 ALA A C 1
ATOM 735 O O . ALA A 1 89 ? -13.066 -2.444 19.494 1.00 94.94 89 ALA A O 1
ATOM 736 N N . GLY A 1 90 ? -12.175 -4.498 19.472 1.00 96.25 90 GLY A N 1
ATOM 737 C CA . GLY A 1 90 ? -13.395 -5.168 19.009 1.00 96.25 90 GLY A CA 1
ATOM 738 C C . GLY A 1 90 ? -13.770 -4.824 17.561 1.00 96.25 90 GLY A C 1
ATOM 739 O O . GLY A 1 90 ? -14.904 -5.057 17.147 1.00 96.25 90 GLY A O 1
ATOM 740 N N . PHE A 1 91 ? -12.833 -4.269 16.788 1.00 96.25 91 PHE A N 1
ATOM 741 C CA . PHE A 1 91 ? -13.060 -3.838 15.415 1.00 96.25 91 PHE A CA 1
ATOM 742 C C . PHE A 1 91 ? -13.001 -5.034 14.463 1.00 96.25 91 PHE A C 1
ATOM 744 O O . PHE A 1 91 ? -11.999 -5.750 14.404 1.00 96.25 91 PHE A O 1
ATOM 751 N N . ARG A 1 92 ? -14.078 -5.250 13.702 1.00 95.75 92 ARG A N 1
ATOM 752 C CA . ARG A 1 92 ? -14.202 -6.364 12.756 1.00 95.75 92 ARG A CA 1
ATOM 753 C C . ARG A 1 92 ? -14.316 -5.847 11.326 1.00 95.75 92 ARG A C 1
ATOM 755 O O . ARG A 1 92 ? -15.413 -5.467 10.915 1.00 95.75 92 ARG A O 1
ATOM 762 N N . PRO A 1 93 ? -13.221 -5.852 10.548 1.00 93.00 93 PRO A N 1
ATOM 763 C CA . PRO A 1 93 ? -13.260 -5.311 9.198 1.00 93.00 93 PRO A CA 1
ATOM 764 C C . PRO A 1 93 ? -14.192 -6.111 8.284 1.00 93.00 93 PRO A C 1
ATOM 766 O O . PRO A 1 93 ? -14.870 -5.528 7.450 1.00 93.00 93 PRO A O 1
ATOM 769 N N . ASP A 1 94 ? -14.310 -7.428 8.474 1.00 94.31 94 ASP A N 1
ATOM 770 C CA . ASP A 1 94 ? -15.231 -8.288 7.720 1.00 94.31 94 ASP A CA 1
ATOM 771 C C . ASP A 1 94 ? -16.713 -7.918 7.900 1.00 94.31 94 ASP A C 1
ATOM 773 O O . ASP A 1 94 ? -17.520 -8.207 7.018 1.00 94.31 94 ASP A O 1
ATOM 777 N N . ALA A 1 95 ? -17.056 -7.252 9.006 1.00 95.19 95 ALA A N 1
ATOM 778 C CA . ALA A 1 95 ? -18.417 -6.858 9.350 1.00 95.19 95 ALA A CA 1
ATOM 779 C C . ALA A 1 95 ? -18.781 -5.424 8.921 1.00 95.19 95 ALA A C 1
ATOM 781 O O . ALA A 1 95 ? -19.925 -5.020 9.112 1.00 95.19 95 ALA A O 1
ATOM 782 N N . MET A 1 96 ? -17.845 -4.652 8.354 1.00 94.19 96 MET A N 1
ATOM 783 C CA . MET A 1 96 ? -18.126 -3.286 7.891 1.00 94.19 96 MET A CA 1
ATOM 784 C C . MET A 1 96 ? -19.171 -3.303 6.778 1.00 94.19 96 MET A C 1
ATOM 786 O O . MET A 1 96 ? -18.970 -3.992 5.782 1.00 94.19 96 MET A O 1
ATOM 790 N N . MET A 1 97 ? -20.224 -2.502 6.885 1.00 94.19 97 MET A N 1
ATOM 791 C CA . MET A 1 97 ? -21.301 -2.351 5.897 1.00 94.19 97 MET A CA 1
ATOM 792 C C . MET A 1 97 ? -21.296 -0.972 5.227 1.00 94.19 97 MET A C 1
ATOM 794 O O . MET A 1 97 ? -21.927 -0.799 4.187 1.00 94.19 97 MET A O 1
ATOM 798 N N . SER A 1 98 ? -20.558 -0.015 5.786 1.00 93.75 98 SER A N 1
ATOM 799 C CA . SER A 1 98 ? -20.424 1.354 5.295 1.00 93.75 98 SER A CA 1
ATOM 800 C C . SER A 1 98 ? -19.016 1.904 5.548 1.00 93.75 98 SER A C 1
ATOM 802 O O . SER A 1 98 ? -18.216 1.305 6.270 1.00 93.75 98 SER A O 1
ATOM 804 N N . LEU A 1 99 ? -18.697 3.050 4.940 1.00 90.06 99 LEU A N 1
ATOM 805 C CA . LEU A 1 99 ? -17.460 3.772 5.251 1.00 90.06 99 LEU A CA 1
ATOM 806 C C . LEU A 1 99 ? -17.490 4.376 6.662 1.00 90.06 99 LEU A C 1
ATOM 808 O O . LEU A 1 99 ? -16.434 4.504 7.271 1.00 90.06 99 LEU A O 1
ATOM 812 N N . ASP A 1 100 ? -18.673 4.671 7.207 1.00 90.94 100 ASP A N 1
ATOM 813 C CA . ASP A 1 100 ? -18.825 5.233 8.555 1.00 90.94 100 ASP A CA 1
ATOM 814 C C . ASP A 1 100 ? -18.372 4.245 9.641 1.00 90.94 100 ASP A C 1
ATOM 816 O O . ASP A 1 100 ? -17.828 4.649 10.669 1.00 90.94 100 ASP A O 1
ATOM 820 N N . ASP A 1 101 ? -18.484 2.937 9.379 1.00 91.50 101 ASP A N 1
ATOM 821 C CA . ASP A 1 101 ? -17.984 1.889 10.279 1.00 91.50 101 ASP A CA 1
ATOM 822 C C . ASP A 1 101 ? -16.464 1.977 10.489 1.00 91.50 101 ASP A C 1
ATOM 824 O O . ASP A 1 101 ? -15.936 1.467 11.481 1.00 91.50 101 ASP A O 1
ATOM 828 N N . PHE A 1 102 ? -15.742 2.651 9.585 1.00 91.81 102 PHE A N 1
ATOM 829 C CA . PHE A 1 102 ? -14.308 2.887 9.723 1.00 91.81 102 PHE A CA 1
ATOM 830 C C . PHE A 1 102 ? -13.962 3.745 10.946 1.00 91.81 102 PHE A C 1
ATOM 832 O O . PHE A 1 102 ? -12.850 3.632 11.455 1.00 91.81 102 PHE A O 1
ATOM 839 N N . ALA A 1 103 ? -14.905 4.525 11.485 1.00 89.88 103 ALA A N 1
ATOM 840 C CA . ALA A 1 103 ? -14.711 5.258 12.736 1.00 89.88 103 ALA A CA 1
ATOM 841 C C . ALA A 1 103 ? -14.373 4.340 13.929 1.00 89.88 103 ALA A C 1
ATOM 843 O O . ALA A 1 103 ? -13.749 4.782 14.891 1.00 89.88 103 ALA A O 1
ATOM 844 N N . GLY A 1 104 ? -14.747 3.055 13.867 1.00 88.81 104 GLY A N 1
ATOM 845 C CA . GLY A 1 104 ? -14.363 2.051 14.863 1.00 88.81 104 GLY A CA 1
ATOM 846 C C . GLY A 1 104 ? -12.940 1.500 14.698 1.00 88.81 104 GLY A C 1
ATOM 847 O O . GLY A 1 104 ? -12.481 0.741 15.553 1.00 88.81 104 GLY A O 1
ATOM 848 N N . CYS A 1 105 ? -12.238 1.833 13.610 1.00 92.94 105 CYS A N 1
ATOM 849 C CA . CYS A 1 105 ? -10.884 1.356 13.354 1.00 92.94 105 CYS A CA 1
ATOM 850 C C . CYS A 1 105 ? -9.885 2.066 14.286 1.00 92.94 105 CYS A C 1
ATOM 852 O O . CYS A 1 105 ? -9.828 3.297 14.298 1.00 92.94 105 CYS A O 1
ATOM 854 N N . PRO A 1 106 ? -9.045 1.334 15.042 1.00 92.56 106 PRO A N 1
ATOM 855 C CA . PRO A 1 106 ? -8.034 1.965 15.880 1.00 92.56 106 PRO A CA 1
ATOM 856 C C . PRO A 1 106 ? -6.981 2.684 15.029 1.00 92.56 106 PRO A C 1
ATOM 858 O O . PRO A 1 106 ? -6.532 2.175 13.998 1.00 92.56 106 PRO A O 1
ATOM 861 N N . SER A 1 107 ? -6.553 3.857 15.494 1.00 89.88 107 SER A N 1
ATOM 862 C CA . SER A 1 107 ? -5.492 4.646 14.865 1.00 89.88 107 SER A CA 1
ATOM 863 C C . SER A 1 107 ? -4.121 3.983 15.024 1.00 89.88 107 SER A C 1
ATOM 865 O O . SER A 1 107 ? -3.824 3.422 16.079 1.00 89.88 107 SER A O 1
ATOM 867 N N . LEU A 1 108 ? -3.259 4.126 14.016 1.00 87.94 108 LEU A N 1
ATOM 868 C CA . LEU A 1 108 ? -1.848 3.738 14.076 1.00 87.94 108 LEU A CA 1
ATOM 869 C C . LEU A 1 108 ? -0.976 4.996 14.130 1.00 87.94 108 LEU A C 1
ATOM 871 O O . LEU A 1 108 ? -1.099 5.867 13.270 1.00 87.94 108 LEU A O 1
ATOM 875 N N . THR A 1 109 ? -0.083 5.099 15.113 1.00 87.44 109 THR A N 1
ATOM 876 C CA . THR A 1 109 ? 0.809 6.258 15.241 1.00 87.44 109 THR A CA 1
ATOM 877 C C . THR A 1 109 ? 2.162 6.021 14.573 1.00 87.44 109 THR A C 1
ATOM 879 O O . THR A 1 109 ? 2.613 4.891 14.375 1.00 87.44 109 THR A O 1
ATOM 882 N N . LYS A 1 110 ? 2.883 7.114 14.290 1.00 84.56 110 LYS A N 1
ATOM 883 C CA . LYS A 1 110 ? 4.275 7.057 13.814 1.00 84.56 110 LYS A CA 1
ATOM 884 C C . LYS A 1 110 ? 5.177 6.256 14.762 1.00 84.56 110 LYS A C 1
ATOM 886 O O . LYS A 1 110 ? 6.065 5.536 14.309 1.00 84.56 110 LYS A O 1
ATOM 891 N N . GLN A 1 111 ? 4.952 6.390 16.067 1.00 85.44 111 GLN A N 1
ATOM 892 C CA . GLN A 1 111 ? 5.721 5.685 17.085 1.00 85.44 111 GLN A CA 1
ATOM 893 C C . GLN A 1 111 ? 5.447 4.179 17.040 1.00 85.44 111 GLN A C 1
ATOM 895 O O . GLN A 1 111 ? 6.399 3.401 17.073 1.00 85.44 111 GLN A O 1
ATOM 900 N N . ASP A 1 112 ? 4.187 3.771 16.870 1.00 86.44 112 ASP A N 1
ATOM 901 C CA . ASP A 1 112 ? 3.831 2.358 16.700 1.00 86.44 112 ASP A CA 1
ATOM 902 C C . ASP A 1 112 ? 4.551 1.759 15.488 1.00 86.44 112 ASP A C 1
ATOM 904 O O . ASP A 1 112 ? 5.105 0.665 15.570 1.00 86.44 112 ASP A O 1
ATOM 908 N N . MET A 1 113 ? 4.626 2.506 14.379 1.00 86.81 113 MET A N 1
ATOM 909 C CA . MET A 1 113 ? 5.351 2.071 13.180 1.00 86.81 113 MET A CA 1
ATOM 910 C C . MET A 1 113 ? 6.841 1.839 13.430 1.00 86.81 113 MET A C 1
ATOM 912 O O . MET A 1 113 ? 7.418 0.885 12.910 1.00 86.81 113 MET A O 1
ATOM 916 N N . GLN A 1 114 ? 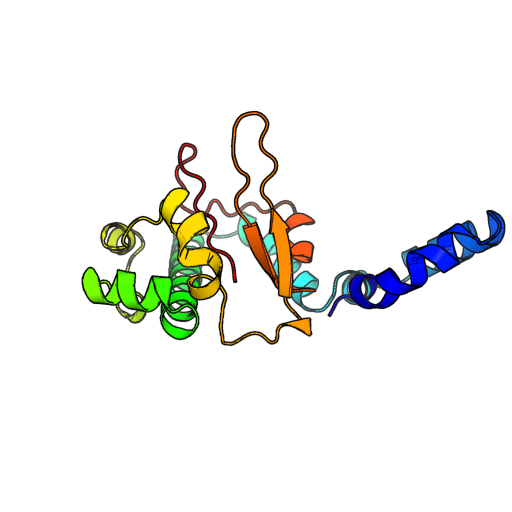7.468 2.694 14.237 1.00 86.12 114 GLN A N 1
ATOM 917 C CA . GLN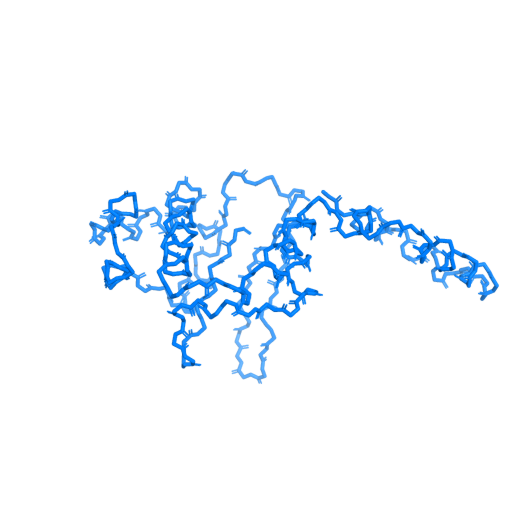 A 1 114 ? 8.883 2.575 14.580 1.00 86.12 114 GLN A CA 1
ATOM 918 C C . GLN A 1 114 ? 9.144 1.432 15.570 1.00 86.12 114 GLN A C 1
ATOM 920 O O . GLN A 1 114 ? 10.123 0.706 15.418 1.00 86.12 114 GLN A O 1
ATOM 925 N N . GLN A 1 115 ? 8.274 1.254 16.567 1.00 89.44 115 GLN A N 1
ATOM 926 C CA . GLN A 1 115 ? 8.449 0.262 17.632 1.00 89.44 115 GLN A CA 1
ATOM 927 C C . GLN A 1 115 ? 8.016 -1.151 17.220 1.00 89.44 115 GLN A C 1
ATOM 929 O O . GLN A 1 115 ? 8.566 -2.135 17.712 1.00 89.44 115 GLN A O 1
ATOM 934 N N . HIS A 1 116 ? 7.052 -1.266 16.306 1.00 89.25 116 HIS A N 1
ATOM 935 C CA . HIS A 1 116 ? 6.421 -2.531 15.920 1.00 89.25 116 HIS A CA 1
ATOM 936 C C . HIS A 1 116 ? 6.598 -2.863 14.434 1.00 89.25 116 HIS A C 1
ATOM 938 O O . HIS A 1 116 ? 5.794 -3.593 13.861 1.00 89.25 116 HIS A O 1
ATOM 944 N N . PHE A 1 117 ? 7.666 -2.367 13.806 1.00 89.00 117 PHE A N 1
ATOM 945 C CA . PHE A 1 117 ? 7.953 -2.551 12.379 1.00 89.00 117 PHE A CA 1
ATOM 946 C C . PHE A 1 117 ? 7.827 -4.007 11.884 1.00 89.00 117 PHE A C 1
ATOM 948 O O . PHE A 1 117 ? 7.172 -4.272 10.872 1.00 89.00 117 PHE A O 1
ATOM 955 N N . ASN A 1 118 ? 8.426 -4.964 12.602 1.00 89.25 118 ASN A N 1
ATOM 956 C CA . ASN A 1 118 ? 8.377 -6.380 12.218 1.00 89.25 118 ASN A CA 1
ATOM 957 C C . ASN A 1 118 ? 6.946 -6.931 12.270 1.00 89.25 118 ASN A C 1
ATOM 959 O O . ASN A 1 118 ? 6.536 -7.671 11.383 1.00 89.25 118 ASN A O 1
ATOM 963 N N . ASP A 1 119 ? 6.164 -6.505 13.259 1.00 90.56 119 ASP A N 1
ATOM 964 C CA . ASP A 1 119 ? 4.783 -6.944 13.467 1.00 90.56 119 ASP A CA 1
ATOM 965 C C . ASP A 1 119 ? 3.788 -6.237 12.532 1.00 90.56 119 ASP A C 1
ATOM 967 O O . ASP A 1 119 ? 2.656 -6.691 12.362 1.00 90.56 119 ASP A O 1
ATOM 971 N N . LEU A 1 120 ? 4.192 -5.117 11.933 1.00 88.94 120 LEU A N 1
ATOM 972 C CA . LEU A 1 120 ? 3.465 -4.437 10.860 1.00 88.94 120 LEU A CA 1
ATOM 973 C C . LEU A 1 120 ? 3.791 -5.011 9.479 1.00 88.94 120 LEU A C 1
ATOM 975 O O . LEU A 1 120 ? 3.092 -4.717 8.512 1.00 88.94 120 LEU A O 1
ATOM 979 N N . THR A 1 121 ? 4.831 -5.839 9.374 1.00 89.44 121 THR A N 1
ATOM 980 C CA . THR A 1 121 ? 5.202 -6.485 8.119 1.00 89.44 121 THR A CA 1
ATOM 981 C C . THR A 1 121 ? 4.347 -7.728 7.891 1.00 89.44 121 THR A C 1
ATOM 983 O O . THR A 1 121 ? 4.268 -8.609 8.745 1.00 89.44 121 THR A O 1
ATOM 986 N N . SER A 1 122 ? 3.755 -7.827 6.698 1.00 89.00 122 SER A N 1
ATOM 987 C CA . SER A 1 122 ? 2.954 -8.986 6.303 1.00 89.00 122 SER A CA 1
ATOM 988 C C . SER A 1 122 ? 3.758 -10.291 6.367 1.00 89.00 122 SER A C 1
ATOM 990 O O . SER A 1 122 ? 4.834 -10.421 5.768 1.00 89.00 122 SER A O 1
ATOM 992 N N . THR A 1 123 ? 3.202 -11.281 7.065 1.00 90.12 123 THR A N 1
ATOM 993 C CA . THR A 1 123 ? 3.719 -12.655 7.148 1.00 90.12 123 THR A CA 1
ATOM 994 C C . THR A 1 123 ? 3.361 -13.489 5.917 1.00 90.12 123 THR A C 1
ATOM 996 O O . THR A 1 123 ? 4.026 -14.482 5.634 1.00 90.12 123 THR A O 1
ATOM 999 N N . GLY A 1 124 ? 2.358 -13.063 5.141 1.00 86.56 124 GLY A N 1
ATOM 1000 C CA . GLY A 1 124 ? 1.914 -13.735 3.915 1.00 86.56 124 GLY A CA 1
ATOM 1001 C C . GLY A 1 124 ? 2.801 -13.473 2.693 1.00 86.56 124 GLY A C 1
ATOM 1002 O O . GLY A 1 124 ? 2.540 -14.008 1.617 1.00 86.56 124 GLY A O 1
ATOM 1003 N N . ILE A 1 125 ? 3.839 -12.642 2.832 1.00 85.50 125 ILE A N 1
ATOM 1004 C CA . ILE A 1 125 ? 4.745 -12.262 1.745 1.00 85.50 125 ILE A CA 1
ATOM 1005 C C . ILE A 1 125 ? 6.153 -12.769 2.061 1.00 85.50 125 ILE A C 1
ATOM 1007 O O . ILE A 1 125 ? 6.683 -12.530 3.146 1.00 85.50 125 ILE A O 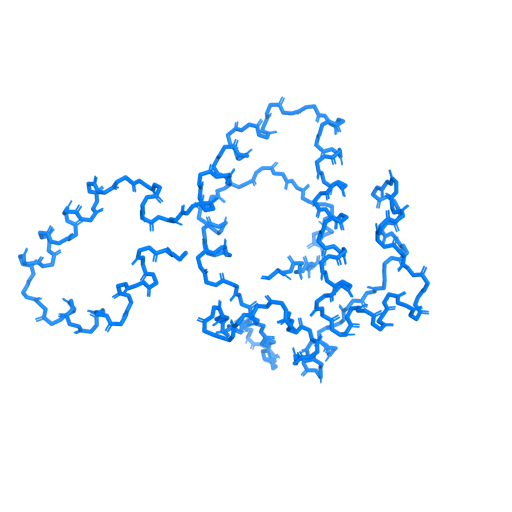1
ATOM 1011 N N . ALA A 1 126 ? 6.787 -13.428 1.090 1.00 86.62 126 ALA A N 1
ATOM 1012 C CA . ALA A 1 126 ? 8.172 -13.871 1.211 1.00 86.62 126 ALA A CA 1
ATOM 1013 C C . ALA A 1 126 ? 9.146 -12.680 1.215 1.00 86.62 126 ALA A C 1
ATOM 1015 O O . ALA A 1 126 ? 8.971 -11.724 0.458 1.00 86.62 126 ALA A O 1
ATOM 1016 N N . ASP A 1 127 ? 10.228 -12.761 1.991 1.00 86.38 127 ASP A N 1
ATOM 1017 C CA . ASP A 1 127 ? 11.192 -11.656 2.137 1.00 86.38 127 ASP A CA 1
ATOM 1018 C C . ASP A 1 127 ? 11.853 -11.245 0.815 1.00 86.38 127 ASP A C 1
ATOM 1020 O O . ASP A 1 127 ? 12.107 -10.066 0.576 1.00 86.38 127 ASP A O 1
ATOM 1024 N N . SER A 1 128 ? 12.035 -12.186 -0.115 1.00 84.44 128 SER A N 1
ATOM 1025 C CA . SER A 1 128 ? 12.545 -11.896 -1.462 1.00 84.44 128 SER A CA 1
ATOM 1026 C C . SER A 1 128 ? 11.647 -10.933 -2.253 1.00 84.44 128 SER A C 1
ATOM 1028 O O . SER A 1 128 ? 12.132 -10.221 -3.141 1.00 84.44 128 SER A O 1
ATOM 1030 N N . GLN A 1 129 ? 10.357 -10.861 -1.915 1.00 80.50 129 GLN A N 1
ATOM 1031 C CA . GLN A 1 129 ? 9.361 -9.982 -2.527 1.00 80.50 129 GLN A CA 1
ATOM 1032 C C . GLN A 1 129 ? 9.156 -8.671 -1.763 1.00 80.50 129 GLN A C 1
ATOM 1034 O O . GLN A 1 129 ? 8.466 -7.790 -2.277 1.00 80.50 129 GLN A O 1
ATOM 1039 N N . LYS A 1 130 ? 9.773 -8.514 -0.589 1.00 84.88 130 LYS A N 1
ATOM 1040 C CA . LYS A 1 130 ? 9.734 -7.280 0.195 1.00 84.88 130 LYS A CA 1
ATOM 1041 C C . LYS A 1 130 ? 10.851 -6.343 -0.254 1.00 84.88 130 LYS A C 1
ATOM 1043 O O . LYS A 1 130 ? 11.973 -6.762 -0.555 1.00 84.88 130 LYS A O 1
ATOM 1048 N N . LEU A 1 131 ? 10.533 -5.060 -0.340 1.00 82.75 131 LEU A N 1
ATOM 1049 C CA . LEU A 1 131 ? 11.481 -3.982 -0.572 1.00 82.75 131 LEU A CA 1
ATOM 1050 C C . LEU A 1 131 ? 11.386 -3.015 0.600 1.00 82.75 131 LEU A C 1
ATOM 1052 O O . LEU A 1 131 ? 10.374 -2.339 0.753 1.00 82.75 131 LEU A O 1
ATOM 1056 N N . TYR A 1 132 ? 12.434 -2.961 1.415 1.00 86.50 132 TYR A N 1
ATOM 1057 C CA . TYR A 1 132 ? 12.518 -1.992 2.498 1.00 86.50 132 TYR A CA 1
ATOM 1058 C C . TYR A 1 132 ? 12.723 -0.588 1.935 1.00 86.50 132 TYR A C 1
ATOM 1060 O O . TYR A 1 132 ? 13.630 -0.368 1.127 1.00 86.50 132 TYR A O 1
ATOM 1068 N N . ILE A 1 133 ? 11.887 0.345 2.374 1.00 84.12 133 ILE A N 1
ATOM 1069 C CA . ILE A 1 133 ? 12.023 1.769 2.098 1.00 84.12 133 ILE A CA 1
ATOM 1070 C C . ILE A 1 133 ? 11.789 2.568 3.374 1.00 84.12 133 ILE A C 1
ATOM 1072 O O . ILE A 1 133 ? 11.217 2.077 4.348 1.00 84.12 133 ILE A O 1
ATOM 1076 N N . THR A 1 134 ? 12.237 3.814 3.364 1.00 84.00 134 THR A N 1
ATOM 1077 C CA . THR A 1 134 ? 12.054 4.740 4.475 1.00 84.00 134 THR A CA 1
ATOM 1078 C C . THR A 1 134 ? 11.352 6.000 3.997 1.00 84.00 134 THR A C 1
ATOM 1080 O O . THR A 1 134 ? 11.520 6.431 2.855 1.00 84.00 134 THR A O 1
ATOM 1083 N N . THR A 1 135 ? 10.560 6.614 4.872 1.00 82.31 135 THR A N 1
ATOM 1084 C CA . THR A 1 135 ? 10.033 7.959 4.622 1.00 82.31 135 THR A CA 1
ATOM 1085 C C . THR A 1 135 ? 11.187 8.960 4.572 1.00 82.31 135 THR A C 1
ATOM 1087 O O . THR A 1 135 ? 12.018 8.975 5.485 1.00 82.31 135 THR A O 1
ATOM 1090 N N . GLY A 1 136 ? 11.212 9.844 3.574 1.00 71.81 136 GLY A N 1
ATOM 1091 C CA . GLY A 1 136 ? 12.070 11.029 3.615 1.00 71.81 136 GLY A CA 1
ATOM 1092 C C . GLY A 1 136 ? 11.560 12.018 4.667 1.00 71.81 136 GLY A C 1
ATOM 1093 O O . GLY A 1 136 ? 10.356 12.234 4.771 1.00 71.81 136 GLY A O 1
ATOM 1094 N N . GLY A 1 137 ? 12.448 12.607 5.467 1.00 63.53 137 GLY A N 1
ATOM 1095 C CA . GLY A 1 137 ? 12.058 13.593 6.476 1.00 63.53 137 GLY A CA 1
ATOM 1096 C C . GLY A 1 137 ? 13.228 14.474 6.899 1.00 63.53 137 GLY A C 1
ATOM 1097 O O . GLY A 1 137 ? 14.291 13.966 7.239 1.00 63.53 137 GLY A O 1
ATOM 1098 N N . SER A 1 138 ? 13.021 15.791 6.874 1.00 53.16 138 SER A N 1
ATOM 1099 C CA . SER A 1 138 ? 14.014 16.827 7.194 1.00 53.16 138 SER A CA 1
ATOM 1100 C C . SER A 1 138 ? 14.187 17.097 8.698 1.00 53.16 138 SER A C 1
ATOM 1102 O O . SER A 1 138 ? 15.105 17.818 9.075 1.00 53.16 138 SER A O 1
ATOM 1104 N N . THR A 1 139 ? 13.331 16.538 9.564 1.00 56.72 139 THR A N 1
ATOM 1105 C CA . THR A 1 139 ? 13.201 16.964 10.974 1.00 56.72 139 THR A CA 1
ATOM 1106 C C . THR A 1 139 ? 13.143 15.829 12.010 1.00 56.72 139 THR A C 1
ATOM 1108 O O . THR A 1 139 ? 12.901 16.099 13.183 1.00 56.72 139 THR A O 1
ATOM 1111 N N . GLY A 1 140 ? 13.377 14.558 11.650 1.00 71.00 140 GLY A N 1
ATOM 1112 C CA . GLY A 1 140 ? 13.354 13.479 12.651 1.00 71.00 140 GLY A CA 1
ATOM 1113 C C . GLY A 1 140 ? 13.742 12.086 12.155 1.00 71.00 140 GLY A C 1
ATOM 1114 O O . GLY A 1 140 ? 14.178 11.914 11.020 1.00 71.00 140 GLY A O 1
ATOM 1115 N N . VAL A 1 141 ? 13.560 11.078 13.020 1.00 75.00 141 VAL A N 1
ATOM 1116 C CA . VAL A 1 141 ? 13.855 9.670 12.702 1.00 75.00 141 VAL A CA 1
ATOM 1117 C C . VAL A 1 141 ? 12.888 9.178 11.613 1.00 75.00 141 VAL A C 1
ATOM 1119 O O . VAL A 1 141 ? 11.664 9.291 11.792 1.00 75.00 141 VAL A O 1
ATOM 1122 N N . PRO A 1 142 ? 13.402 8.658 10.484 1.00 82.75 142 PRO A N 1
ATOM 1123 C CA . PRO A 1 142 ? 12.569 8.153 9.402 1.00 82.75 142 PRO A CA 1
ATOM 1124 C C . PRO A 1 142 ? 11.804 6.897 9.834 1.00 82.75 142 PRO A C 1
ATOM 1126 O O . PRO A 1 142 ? 12.231 6.155 10.719 1.00 82.75 142 PRO A O 1
ATOM 1129 N N . VAL A 1 143 ? 10.655 6.654 9.208 1.00 86.50 143 VAL A N 1
ATOM 1130 C CA . VAL A 1 143 ? 9.870 5.431 9.407 1.00 86.50 143 VAL A CA 1
ATOM 1131 C C . VAL A 1 143 ? 10.217 4.458 8.297 1.00 86.50 143 VAL A C 1
ATOM 1133 O O . VAL A 1 143 ? 10.115 4.803 7.120 1.00 86.50 143 VAL A O 1
ATOM 1136 N N . GLY A 1 144 ? 10.637 3.254 8.674 1.00 85.62 144 GLY A N 1
ATOM 1137 C CA . GLY A 1 144 ? 10.826 2.150 7.741 1.00 85.62 144 GLY A CA 1
ATOM 1138 C C . GLY A 1 144 ? 9.516 1.419 7.472 1.00 85.62 144 GLY A C 1
ATOM 1139 O O . GLY A 1 144 ? 8.718 1.234 8.385 1.00 85.62 144 GLY A O 1
ATOM 1140 N N . PHE A 1 145 ? 9.305 0.979 6.237 1.00 86.88 145 PHE A N 1
ATOM 1141 C CA . PHE A 1 145 ? 8.198 0.103 5.848 1.00 86.88 145 PHE A CA 1
ATOM 1142 C C . PHE A 1 145 ? 8.595 -0.751 4.637 1.00 86.88 145 PHE A C 1
ATOM 1144 O O . PHE A 1 145 ? 9.572 -0.468 3.940 1.00 86.88 145 PHE A O 1
ATOM 1151 N N . HIS A 1 146 ? 7.862 -1.837 4.409 1.00 87.56 146 HIS A N 1
ATOM 1152 C CA . HIS A 1 146 ? 8.079 -2.721 3.270 1.00 87.56 146 HIS A CA 1
ATOM 1153 C C . HIS A 1 146 ? 7.060 -2.433 2.168 1.00 87.56 146 HIS A C 1
ATOM 1155 O O . HIS A 1 146 ? 5.869 -2.329 2.435 1.00 87.56 146 HIS A O 1
ATOM 1161 N N . LEU A 1 147 ? 7.532 -2.362 0.925 1.00 83.38 147 LEU A N 1
ATOM 1162 C CA . LEU A 1 147 ? 6.697 -2.430 -0.271 1.00 83.38 147 LEU A CA 1
ATOM 1163 C C . LEU A 1 147 ? 6.786 -3.815 -0.908 1.00 83.38 147 LEU A C 1
ATOM 1165 O O . LEU A 1 147 ? 7.855 -4.436 -0.917 1.00 83.38 147 LEU A O 1
ATOM 1169 N N . GLN A 1 148 ? 5.704 -4.262 -1.542 1.00 80.50 148 GLN A N 1
ATOM 1170 C CA . GLN A 1 148 ? 5.725 -5.467 -2.361 1.00 80.50 148 GLN A CA 1
ATOM 1171 C C . GLN A 1 148 ? 6.284 -5.183 -3.769 1.00 80.50 148 GLN A C 1
ATOM 1173 O O . GLN A 1 148 ? 5.764 -4.370 -4.547 1.00 80.50 148 GLN A O 1
ATOM 1178 N N . LYS A 1 149 ? 7.346 -5.906 -4.144 1.00 73.31 149 LYS A N 1
ATOM 1179 C CA . LYS A 1 149 ? 7.995 -5.785 -5.460 1.00 73.31 149 LYS A CA 1
ATOM 1180 C C . LYS A 1 149 ? 7.031 -6.121 -6.600 1.00 73.31 149 LYS A C 1
ATOM 1182 O O . LYS A 1 149 ? 6.407 -7.183 -6.633 1.00 73.31 149 LYS A O 1
ATOM 1187 N N . GLY A 1 150 ? 6.959 -5.230 -7.588 1.00 66.19 150 GLY A N 1
ATOM 1188 C CA . GLY A 1 150 ? 6.120 -5.393 -8.775 1.00 66.19 150 GLY A CA 1
ATOM 1189 C C . GLY A 1 150 ? 4.616 -5.179 -8.562 1.00 66.19 150 GLY A C 1
ATOM 1190 O O . GLY A 1 150 ? 3.865 -5.466 -9.494 1.00 66.19 150 GLY A O 1
ATOM 1191 N N . VAL A 1 151 ? 4.190 -4.689 -7.388 1.00 67.69 151 VAL A N 1
ATOM 1192 C CA . VAL A 1 151 ? 2.787 -4.343 -7.084 1.00 67.69 151 VAL A CA 1
ATOM 1193 C C . VAL A 1 151 ? 2.650 -2.874 -6.674 1.00 67.69 151 VAL A C 1
ATOM 1195 O O . VAL A 1 151 ? 1.880 -2.153 -7.303 1.00 67.69 151 VAL A O 1
ATOM 1198 N N . SER A 1 152 ? 3.444 -2.392 -5.710 1.00 59.59 152 SER A N 1
ATOM 1199 C CA . SER A 1 152 ? 3.299 -1.021 -5.184 1.00 59.59 152 SER A CA 1
ATOM 1200 C C . SER A 1 152 ? 3.802 0.059 -6.158 1.00 59.59 152 SER A C 1
ATOM 1202 O O . SER A 1 152 ? 3.133 1.063 -6.377 1.00 59.59 152 SER A O 1
ATOM 1204 N N . ARG A 1 153 ? 4.939 -0.172 -6.834 1.00 57.03 153 ARG A N 1
ATOM 1205 C CA . ARG A 1 153 ? 5.553 0.792 -7.780 1.00 57.03 153 ARG A CA 1
ATOM 1206 C C . ARG A 1 153 ? 4.729 1.095 -9.046 1.00 57.03 153 ARG A C 1
ATOM 1208 O O . ARG A 1 153 ? 4.775 2.226 -9.517 1.00 57.03 153 ARG A O 1
ATOM 1215 N N . PRO A 1 154 ? 4.002 0.135 -9.651 1.00 52.62 154 PRO A N 1
ATOM 1216 C CA . PRO A 1 154 ? 3.085 0.430 -10.754 1.00 52.62 154 PRO A CA 1
ATOM 1217 C C . PRO A 1 154 ? 1.987 1.448 -10.413 1.00 52.62 154 PRO A C 1
ATOM 1219 O O . PRO A 1 154 ? 1.598 2.202 -11.301 1.00 52.62 154 PRO A O 1
ATOM 1222 N N . LYS A 1 155 ? 1.521 1.488 -9.154 1.00 51.44 155 LYS A N 1
ATOM 1223 C CA . LYS A 1 155 ? 0.459 2.397 -8.694 1.00 51.44 155 LYS A CA 1
ATOM 1224 C C . LYS A 1 155 ? 0.914 3.862 -8.666 1.00 51.44 155 LYS A C 1
ATOM 1226 O O . LYS A 1 155 ? 0.158 4.733 -9.063 1.00 51.44 155 LYS A O 1
ATOM 1231 N N . GLU A 1 156 ? 2.169 4.123 -8.300 1.00 51.84 156 GLU A N 1
ATOM 1232 C CA . GLU A 1 156 ? 2.769 5.474 -8.268 1.00 51.84 156 GLU A CA 1
ATOM 1233 C C . GLU A 1 156 ? 2.938 6.113 -9.660 1.00 51.84 156 GLU A C 1
ATOM 1235 O O . GLU A 1 156 ? 3.207 7.304 -9.772 1.00 51.84 156 GLU A O 1
ATOM 1240 N N . ARG A 1 157 ? 2.8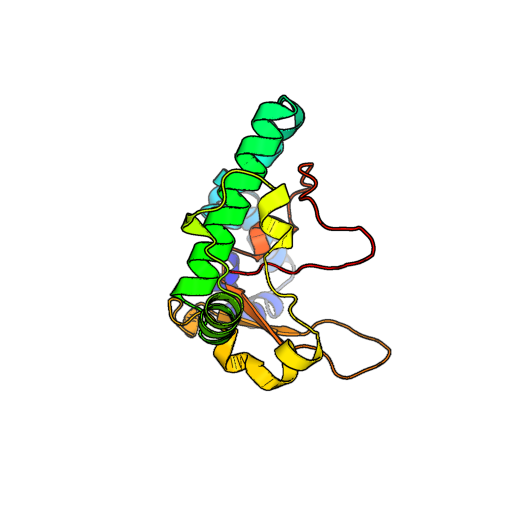24 5.325 -10.738 1.00 50.94 157 ARG A N 1
ATOM 1241 C CA . ARG A 1 157 ? 3.057 5.776 -12.123 1.00 50.94 157 ARG A CA 1
ATOM 1242 C C . ARG A 1 157 ? 1.783 6.165 -12.869 1.00 50.94 157 ARG A C 1
ATOM 1244 O O . ARG A 1 157 ? 1.854 6.441 -14.067 1.00 50.94 157 ARG A O 1
ATOM 1251 N N . LEU A 1 158 ? 0.635 6.115 -12.201 1.00 47.06 158 LEU A N 1
ATOM 1252 C CA . LEU A 1 158 ? -0.661 6.477 -12.757 1.00 47.06 158 LEU A CA 1
ATOM 1253 C C . LEU A 1 158 ? -1.228 7.644 -11.947 1.00 47.06 158 LEU A C 1
ATOM 1255 O O . LEU A 1 158 ? -1.262 7.588 -10.720 1.00 47.06 158 LEU A O 1
ATOM 1259 N N . GLU A 1 159 ? -1.681 8.689 -12.637 1.00 47.78 159 GLU A N 1
ATOM 1260 C CA . GLU A 1 159 ? -2.575 9.674 -12.030 1.00 47.78 159 GLU A CA 1
ATOM 1261 C C . GLU A 1 159 ? -3.906 8.968 -11.749 1.00 47.78 159 GLU A C 1
ATOM 1263 O O . GLU A 1 159 ? -4.498 8.363 -12.643 1.00 47.78 159 GLU A O 1
ATOM 1268 N N . TRP A 1 160 ? -4.331 8.962 -10.487 1.00 47.03 160 TRP A N 1
ATOM 1269 C CA . TRP A 1 160 ? -5.536 8.273 -10.032 1.00 47.03 160 TRP A CA 1
ATOM 1270 C C . TRP A 1 160 ? -6.543 9.309 -9.532 1.00 47.03 160 TRP A C 1
ATOM 1272 O O . TRP A 1 160 ? -6.180 10.229 -8.806 1.00 47.03 160 TRP A O 1
ATOM 1282 N N . GLY A 1 161 ? -7.803 9.166 -9.948 1.00 39.03 161 GLY A N 1
ATOM 1283 C CA . GLY A 1 161 ? -8.887 10.114 -9.661 1.00 39.03 161 GLY A CA 1
ATOM 1284 C C . GLY A 1 161 ? -9.896 9.632 -8.617 1.00 39.03 161 GLY A C 1
ATOM 1285 O O . GLY A 1 161 ? -10.991 10.176 -8.549 1.00 39.03 161 GLY A O 1
ATOM 1286 N N . ILE A 1 162 ? -9.576 8.588 -7.845 1.00 45.59 162 ILE A N 1
ATOM 1287 C CA . ILE A 1 162 ? -10.451 8.083 -6.777 1.00 45.59 162 ILE A CA 1
ATOM 1288 C C . ILE A 1 162 ? -9.942 8.667 -5.462 1.00 45.59 162 ILE A C 1
ATOM 1290 O O . ILE A 1 162 ? -9.001 8.101 -4.918 1.00 45.59 162 ILE A O 1
ATOM 1294 N N . PRO A 1 163 ? -10.504 9.753 -4.911 1.00 42.72 163 PRO A N 1
ATOM 1295 C CA . PRO A 1 163 ? -10.162 10.144 -3.552 1.00 42.72 163 PRO A CA 1
ATOM 1296 C C . PRO A 1 163 ? -10.584 8.990 -2.642 1.00 42.72 163 PRO A C 1
ATOM 1298 O O . PRO A 1 163 ? -11.751 8.628 -2.606 1.00 42.72 163 PRO A O 1
ATOM 1301 N N . LEU A 1 164 ? -9.652 8.330 -1.964 1.00 43.69 164 LEU A N 1
ATOM 1302 C CA . LEU A 1 164 ? -10.021 7.531 -0.794 1.00 43.69 164 LEU A CA 1
ATOM 1303 C C . LEU A 1 164 ? -10.379 8.529 0.323 1.00 43.69 164 LEU A C 1
ATOM 1305 O O . LEU A 1 164 ? -9.849 9.639 0.285 1.00 43.69 164 LEU A O 1
ATOM 1309 N N . PRO A 1 165 ? -11.272 8.198 1.275 1.00 34.53 165 PRO A N 1
ATOM 1310 C CA . PRO A 1 165 ? -11.690 9.102 2.353 1.00 34.53 165 PRO A CA 1
ATOM 1311 C C . PRO A 1 165 ? -10.563 9.283 3.386 1.00 34.53 165 PRO A C 1
ATOM 1313 O O . PRO A 1 165 ? -10.701 8.960 4.561 1.00 34.53 165 PRO A O 1
ATOM 1316 N N . PHE A 1 166 ? -9.402 9.720 2.919 1.00 40.28 166 PHE A N 1
ATOM 1317 C CA . PHE A 1 166 ? -8.271 10.103 3.729 1.00 40.28 166 PHE A CA 1
ATOM 1318 C C . PHE A 1 166 ? -8.353 11.612 3.884 1.00 40.28 166 PHE A C 1
ATOM 1320 O O . PHE A 1 166 ? -8.351 12.345 2.897 1.00 40.28 166 PHE A O 1
ATOM 1327 N N . ASP A 1 167 ? -8.496 12.034 5.130 1.00 28.55 167 ASP A N 1
ATOM 1328 C CA . ASP A 1 167 ? -8.383 13.423 5.543 1.00 28.55 167 ASP A CA 1
ATOM 1329 C C . ASP A 1 167 ? -7.071 14.023 4.993 1.00 28.55 167 ASP A C 1
ATOM 1331 O O . ASP A 1 167 ? -6.018 13.379 5.063 1.00 28.55 167 ASP A O 1
ATOM 1335 N N . GLU A 1 168 ? -7.132 15.227 4.414 1.00 29.73 168 GLU A N 1
ATOM 1336 C CA . GLU A 1 168 ? -5.960 15.918 3.853 1.00 29.73 168 GLU A CA 1
ATOM 1337 C C . GLU A 1 168 ? -4.890 16.199 4.925 1.00 29.73 168 GLU A C 1
ATOM 1339 O O . GLU A 1 168 ? -3.702 16.279 4.601 1.00 29.73 168 GLU A O 1
ATOM 1344 N N . ASP A 1 169 ? -5.290 16.247 6.202 1.00 28.81 169 ASP A N 1
ATOM 1345 C CA . ASP A 1 169 ? -4.407 16.456 7.349 1.00 28.81 169 ASP A CA 1
ATOM 1346 C C . ASP A 1 169 ? -3.793 15.148 7.897 1.00 28.81 169 ASP A C 1
ATOM 1348 O O . ASP A 1 169 ? -2.853 15.188 8.701 1.00 28.81 169 ASP A O 1
ATOM 1352 N N . TYR A 1 170 ? -4.259 13.970 7.451 1.00 27.00 170 TYR A N 1
ATOM 1353 C CA . TYR A 1 170 ? -3.814 12.669 7.967 1.00 27.00 170 TYR A CA 1
ATOM 1354 C C . TYR A 1 170 ? -3.438 11.677 6.859 1.00 27.00 170 TYR A C 1
ATOM 1356 O O . TYR A 1 170 ? -4.267 11.031 6.216 1.00 27.00 170 TYR A O 1
ATOM 1364 N N . VAL A 1 171 ? -2.131 11.442 6.707 1.00 25.09 171 VAL A N 1
ATOM 1365 C CA . VAL A 1 171 ? -1.599 10.442 5.773 1.00 25.09 171 VAL A CA 1
ATOM 1366 C C . VAL A 1 171 ? -1.827 9.029 6.318 1.00 25.09 171 VAL A C 1
ATOM 1368 O O . VAL A 1 171 ? -1.019 8.504 7.087 1.00 25.09 171 VAL A O 1
ATOM 1371 N N . THR A 1 172 ? -2.914 8.381 5.894 1.00 28.17 172 THR A N 1
ATOM 1372 C CA . THR A 1 172 ? -3.165 6.969 6.214 1.00 28.17 172 THR A CA 1
ATOM 1373 C C . THR A 1 172 ? -2.607 6.082 5.113 1.00 28.17 172 THR A C 1
ATOM 1375 O O . THR A 1 172 ? -3.221 5.787 4.091 1.00 28.17 172 THR A O 1
ATOM 1378 N N . TYR A 1 173 ? -1.380 5.651 5.342 1.00 31.39 173 TYR A N 1
ATOM 1379 C CA . TYR A 1 173 ? -0.678 4.680 4.531 1.00 31.39 173 TYR A CA 1
ATOM 1380 C C . TYR A 1 173 ? -1.243 3.275 4.759 1.00 31.39 173 TYR A C 1
ATOM 1382 O O . TYR A 1 173 ? -0.760 2.537 5.615 1.00 31.39 173 TYR A O 1
ATOM 1390 N N . VAL A 1 174 ? -2.266 2.886 3.998 1.00 26.67 174 VAL A N 1
ATOM 1391 C CA . VAL A 1 174 ? -2.705 1.488 3.986 1.00 26.67 174 VAL A CA 1
ATOM 1392 C C . VAL A 1 174 ? -1.890 0.730 2.933 1.00 26.67 174 VAL A C 1
ATOM 1394 O O . VAL A 1 174 ? -2.194 0.766 1.739 1.00 26.67 174 VAL A O 1
ATOM 1397 N N . TRP A 1 175 ? -0.790 0.114 3.373 1.00 35.62 175 TRP A N 1
ATOM 1398 C CA . TRP A 1 175 ? 0.146 -0.616 2.512 1.00 35.62 175 TRP A CA 1
ATOM 1399 C C . TRP A 1 175 ? -0.018 -2.135 2.651 1.00 35.62 175 TRP A C 1
ATOM 1401 O O . TRP A 1 175 ? -0.164 -2.650 3.759 1.00 35.62 175 TRP A O 1
ATOM 1411 N N . PHE A 1 176 ? 0.038 -2.824 1.508 1.00 33.75 176 PHE A N 1
ATOM 1412 C CA . PHE A 1 176 ? 0.133 -4.281 1.370 1.00 33.75 176 PHE A CA 1
ATOM 1413 C C . PHE A 1 176 ? 1.578 -4.708 1.096 1.00 33.75 176 PHE A C 1
ATOM 1415 O O . PHE A 1 176 ? 2.262 -3.991 0.320 1.00 33.75 176 PHE A O 1
#